Protein AF-A0A6P1BTJ8-F1 (afdb_monomer)

Radius of gyration: 11.95 Å; Cα contacts (8 Å, |Δi|>4): 5; chains: 1; bounding box: 28×14×34 Å

InterPro domains:
  IPR011008 Dimeric alpha-beta barrel [SSF54909] 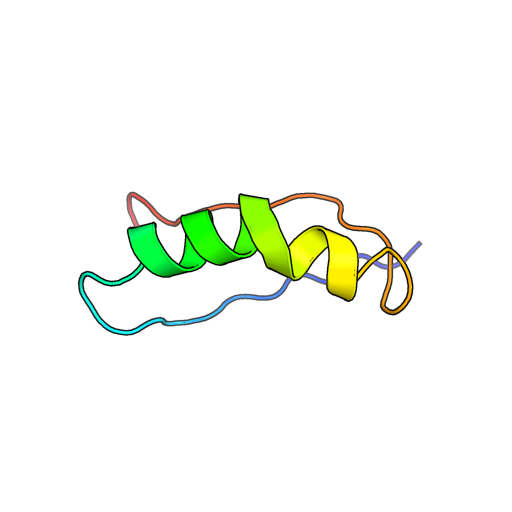(1-46)
  IPR012577 NIPSNAP [PF07978] (3-46)

Solvent-accessible surface area (backbone atoms only — not comparable to full-atom values): 3419 Å² total; per-residue (Å²): 140,87,86,88,87,85,86,82,90,72,64,89,93,42,62,66,59,52,52,50,44,43,76,74,50,47,51,74,74,49,54,62,83,81,53,78,86,88,81,86,86,80,87,90,78,133

pLDDT: mean 95.13, std 3.22, range [79.88, 98.12]

Organism: NCBI:txid2594946

Structure (mmCIF, N/CA/C/O backbone):
data_AF-A0A6P1BTJ8-F1
#
_entry.id   AF-A0A6P1BTJ8-F1
#
loop_
_atom_site.group_PDB
_atom_site.id
_atom_site.type_symbol
_atom_site.label_atom_id
_atom_site.label_alt_id
_atom_site.label_comp_id
_atom_site.label_asym_id
_atom_site.label_entity_id
_atom_site.label_seq_id
_atom_site.pdbx_PDB_ins_code
_atom_site.Cartn_x
_atom_site.Cartn_y
_atom_site.Cartn_z
_atom_site.occupancy
_atom_site.B_iso_or_equiv
_atom_site.auth_seq_id
_atom_site.auth_comp_id
_atom_site.auth_asym_id
_atom_site.auth_atom_id
_atom_site.pdbx_PDB_model_num
ATOM 1 N N . MET A 1 1 ? -4.288 3.547 -23.769 1.00 79.88 1 MET A N 1
ATOM 2 C CA . MET A 1 1 ? -3.677 3.295 -22.448 1.00 79.88 1 MET A CA 1
ATOM 3 C C . MET A 1 1 ? -4.730 2.616 -21.592 1.00 79.88 1 MET A C 1
ATOM 5 O O . MET A 1 1 ? -5.852 3.105 -21.592 1.00 79.88 1 MET A O 1
ATOM 9 N N . ILE A 1 2 ? -4.419 1.482 -20.963 1.00 91.62 2 ILE A N 1
ATOM 10 C CA . ILE A 1 2 ? -5.358 0.748 -20.098 1.00 91.62 2 ILE A CA 1
ATOM 11 C C . ILE A 1 2 ? -4.852 0.881 -18.665 1.00 91.62 2 ILE A C 1
ATOM 13 O O . ILE A 1 2 ? -3.661 0.700 -18.427 1.00 91.62 2 ILE A O 1
ATOM 17 N N . TYR A 1 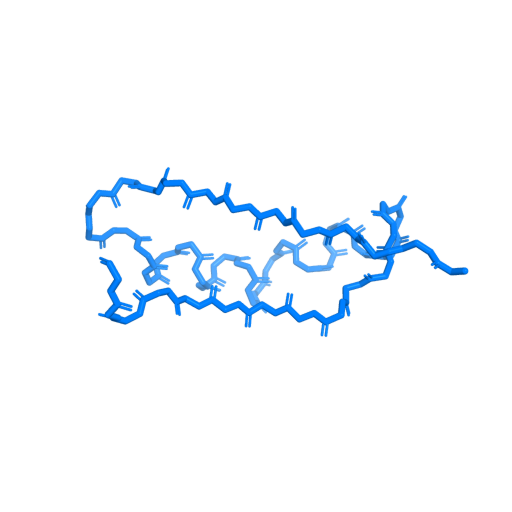3 ? -5.751 1.204 -17.739 1.00 95.12 3 TYR A N 1
ATOM 18 C CA . TYR A 1 3 ? -5.451 1.296 -16.314 1.00 95.12 3 TYR A CA 1
ATOM 19 C C . TYR A 1 3 ? -6.002 0.069 -15.592 1.00 95.12 3 TYR A C 1
ATOM 21 O O . TYR A 1 3 ? -7.166 -0.286 -15.770 1.00 95.12 3 TYR A O 1
ATOM 29 N N . GLU A 1 4 ? -5.161 -0.571 -14.781 1.00 95.56 4 GLU A N 1
ATOM 30 C CA . GLU A 1 4 ? -5.548 -1.692 -13.926 1.00 95.56 4 GLU A CA 1
ATOM 31 C C . GLU A 1 4 ? -5.783 -1.189 -12.496 1.00 95.56 4 GLU A C 1
ATOM 33 O O . GLU A 1 4 ? -4.879 -0.628 -11.875 1.00 95.56 4 GLU A O 1
ATOM 38 N N . LEU A 1 5 ? -6.986 -1.418 -11.961 1.00 96.62 5 LEU A N 1
ATOM 39 C CA . LEU A 1 5 ? -7.310 -1.174 -10.556 1.00 96.62 5 LEU A CA 1
ATOM 40 C C . LEU A 1 5 ? -7.425 -2.510 -9.823 1.00 96.62 5 LEU A C 1
ATOM 42 O O . LEU A 1 5 ? -8.189 -3.386 -10.229 1.00 96.62 5 LEU A O 1
ATOM 46 N N . ARG A 1 6 ? -6.674 -2.660 -8.731 1.00 96.19 6 ARG A N 1
ATOM 47 C CA . ARG A 1 6 ? -6.651 -3.875 -7.910 1.00 96.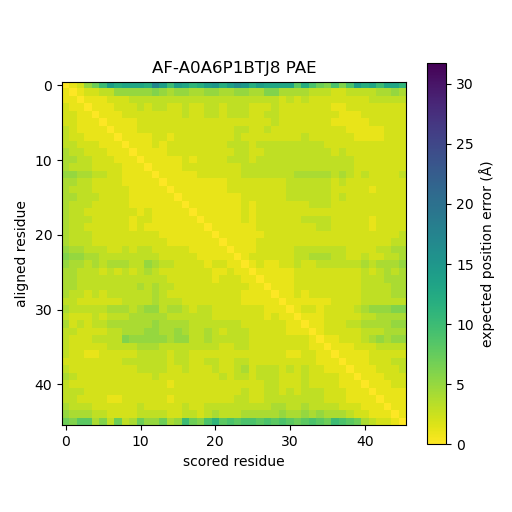19 6 ARG A CA 1
ATOM 48 C C . ARG A 1 6 ? -7.076 -3.538 -6.488 1.00 96.19 6 ARG A C 1
ATOM 50 O O . ARG A 1 6 ? -6.524 -2.620 -5.886 1.00 96.19 6 ARG A O 1
ATOM 57 N N . THR A 1 7 ? -8.000 -4.321 -5.943 1.00 97.25 7 THR A N 1
ATOM 58 C CA . THR A 1 7 ? -8.511 -4.158 -4.577 1.00 97.25 7 THR A CA 1
ATOM 59 C C . THR A 1 7 ? -8.351 -5.465 -3.818 1.00 97.25 7 THR A C 1
ATOM 61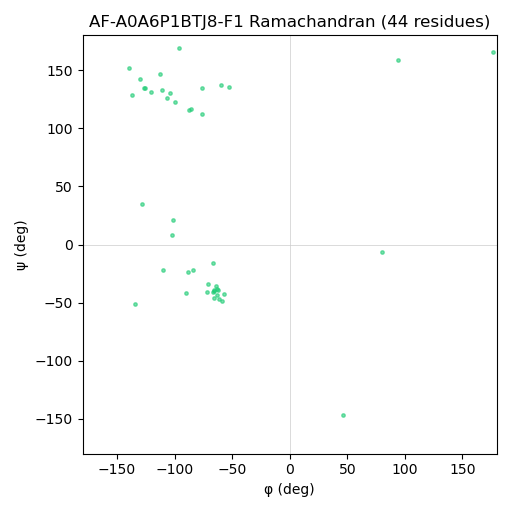 O O . THR A 1 7 ? -8.670 -6.533 -4.341 1.00 97.25 7 THR A O 1
ATOM 64 N N . TYR A 1 8 ? -7.858 -5.385 -2.584 1.00 96.75 8 TYR A N 1
ATOM 65 C CA . TYR A 1 8 ? -7.659 -6.542 -1.718 1.00 96.75 8 TYR A CA 1
ATOM 66 C C . TYR A 1 8 ? -8.342 -6.325 -0.374 1.00 96.75 8 TYR A C 1
ATOM 68 O O . TYR A 1 8 ? -8.158 -5.287 0.259 1.00 96.75 8 TYR A O 1
ATOM 76 N N . THR A 1 9 ? -9.055 -7.344 0.096 1.00 96.56 9 THR A N 1
ATOM 77 C CA . THR A 1 9 ? -9.465 -7.439 1.497 1.00 96.56 9 THR A CA 1
ATOM 78 C C . THR A 1 9 ? -8.348 -8.122 2.268 1.00 96.56 9 THR A C 1
ATOM 80 O O . THR A 1 9 ? -8.012 -9.276 2.002 1.00 96.56 9 THR A O 1
ATOM 83 N N . VAL A 1 10 ? -7.744 -7.400 3.205 1.00 96.44 10 VAL A N 1
ATOM 84 C CA . VAL A 1 10 ? -6.678 -7.933 4.059 1.00 96.44 10 VAL A CA 1
ATOM 85 C C . VAL A 1 10 ? -7.242 -8.420 5.392 1.00 96.44 10 VAL A C 1
ATOM 87 O O . VAL A 1 10 ? -8.400 -8.166 5.729 1.00 96.44 10 VAL A O 1
ATOM 90 N N . ARG A 1 11 ? -6.418 -9.130 6.168 1.00 97.75 11 ARG A N 1
ATOM 91 C CA . ARG A 1 11 ? -6.789 -9.535 7.527 1.00 97.75 11 ARG A CA 1
ATOM 92 C C . ARG A 1 11 ? -7.071 -8.279 8.381 1.00 97.75 11 ARG A C 1
ATOM 94 O O . ARG A 1 11 ? -6.308 -7.313 8.305 1.00 97.75 11 ARG A O 1
ATOM 101 N N . PRO A 1 12 ? -8.131 -8.268 9.211 1.00 97.50 12 PRO A N 1
AT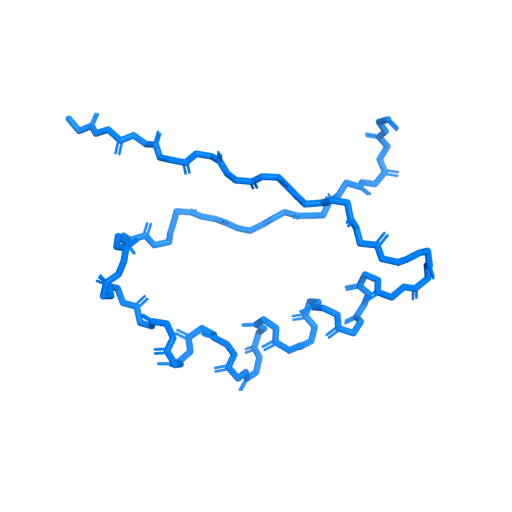OM 102 C CA . PRO A 1 12 ? -8.403 -7.146 10.105 1.00 97.50 12 PRO A CA 1
ATOM 1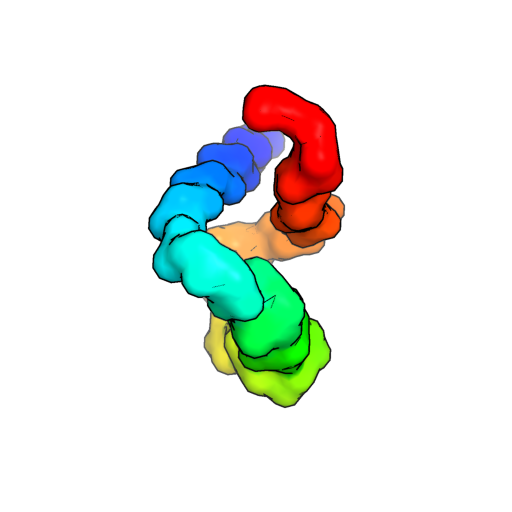03 C C . PRO A 1 12 ? -7.190 -6.791 10.976 1.00 97.50 12 PRO A C 1
ATOM 105 O O . PRO A 1 12 ? -6.524 -7.677 11.509 1.00 97.50 12 PRO A O 1
ATOM 108 N N . GLY A 1 13 ? -6.895 -5.495 11.097 1.00 97.19 13 GLY A N 1
ATOM 109 C CA . GLY A 1 13 ? -5.769 -4.980 11.884 1.00 97.19 13 GLY A CA 1
ATOM 110 C C . GLY A 1 13 ? -4.391 -5.054 11.211 1.00 97.19 13 GLY A C 1
ATOM 111 O O . GLY A 1 13 ? -3.448 -4.483 11.745 1.00 97.19 13 GLY A O 1
ATOM 112 N N . THR A 1 14 ? -4.248 -5.681 10.034 1.00 98.12 14 THR A N 1
ATOM 113 C CA . THR A 1 14 ? -2.929 -5.864 9.385 1.00 98.12 14 THR A CA 1
ATOM 114 C C . THR A 1 14 ? -2.650 -4.898 8.230 1.00 98.12 14 THR A C 1
ATOM 116 O O . THR A 1 14 ? -1.654 -5.056 7.523 1.00 98.12 14 THR A O 1
ATOM 119 N N . VAL A 1 15 ? -3.504 -3.891 8.001 1.00 97.44 15 VAL A N 1
ATOM 120 C CA . VAL A 1 15 ? -3.306 -2.898 6.921 1.00 97.44 15 VAL A CA 1
ATOM 121 C C . VAL A 1 15 ? -1.953 -2.191 7.068 1.00 97.44 15 VAL A C 1
ATOM 123 O O . VAL A 1 15 ? -1.229 -2.052 6.086 1.00 97.44 15 VAL A O 1
ATOM 126 N N . GLY A 1 16 ? -1.561 -1.814 8.291 1.00 96.88 16 GLY A N 1
ATOM 127 C CA . GLY A 1 16 ? -0.283 -1.136 8.541 1.00 96.88 16 GLY A CA 1
ATOM 128 C C . GLY A 1 16 ? 0.944 -1.983 8.181 1.00 96.88 16 GLY A C 1
ATOM 129 O O . GLY A 1 16 ? 1.902 -1.472 7.603 1.00 96.88 16 GLY A O 1
ATOM 130 N N . GLU A 1 17 ? 0.905 -3.290 8.455 1.00 97.38 17 GLU A N 1
ATOM 131 C CA . GLU A 1 17 ? 1.974 -4.223 8.075 1.00 97.38 17 GLU A CA 1
ATOM 132 C C . GLU A 1 17 ? 2.066 -4.377 6.553 1.00 97.38 17 GLU A C 1
ATOM 134 O O . GLU A 1 17 ? 3.165 -4.364 5.998 1.00 97.38 17 GLU A O 1
ATOM 139 N N . MET A 1 18 ? 0.914 -4.455 5.875 1.00 96.62 18 MET A N 1
ATOM 140 C CA . MET A 1 18 ? 0.842 -4.524 4.415 1.00 96.62 18 MET A CA 1
ATOM 141 C C . MET A 1 18 ? 1.438 -3.267 3.772 1.00 96.62 18 MET A C 1
ATOM 143 O O . MET A 1 18 ? 2.285 -3.383 2.888 1.00 96.62 18 MET A O 1
ATOM 147 N N . VAL A 1 19 ? 1.075 -2.076 4.260 1.00 96.38 19 VAL A N 1
ATOM 148 C CA . VAL A 1 19 ? 1.622 -0.804 3.762 1.00 96.38 19 VAL A CA 1
ATOM 149 C C . VAL A 1 19 ? 3.126 -0.717 4.002 1.00 96.38 19 VAL A C 1
ATOM 151 O O . VAL A 1 19 ? 3.861 -0.337 3.093 1.00 96.38 19 VAL A O 1
ATOM 154 N N . LYS A 1 20 ? 3.605 -1.117 5.188 1.00 97.62 20 LYS A N 1
ATOM 155 C CA . LYS A 1 20 ? 5.040 -1.154 5.493 1.00 97.62 20 LYS A CA 1
ATOM 156 C C . LYS A 1 20 ? 5.785 -2.068 4.520 1.00 97.62 20 LYS A C 1
ATOM 158 O O . LYS A 1 20 ? 6.779 -1.653 3.943 1.00 97.62 20 LYS A O 1
ATOM 163 N N . ALA A 1 21 ? 5.293 -3.285 4.294 1.00 96.75 21 ALA A N 1
ATOM 164 C CA . ALA A 1 21 ? 5.907 -4.209 3.344 1.00 96.75 21 ALA A CA 1
ATOM 165 C C . ALA A 1 21 ? 5.845 -3.689 1.897 1.00 96.75 21 ALA A C 1
ATOM 167 O O . ALA A 1 21 ? 6.777 -3.913 1.117 1.00 96.75 21 ALA A O 1
ATOM 168 N N . ALA A 1 22 ? 4.767 -2.994 1.522 1.00 95.31 22 ALA A N 1
ATOM 169 C CA . ALA A 1 22 ? 4.622 -2.385 0.206 1.00 9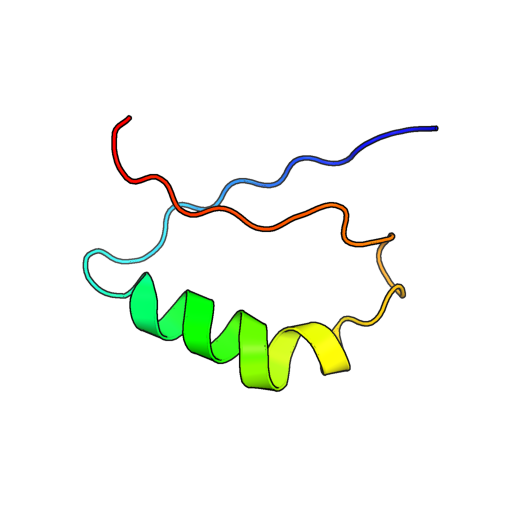5.31 22 ALA A CA 1
ATOM 170 C C . ALA A 1 22 ? 5.643 -1.260 -0.024 1.00 95.31 22 ALA A C 1
ATOM 172 O O . ALA A 1 22 ? 6.215 -1.183 -1.113 1.00 95.31 22 ALA A O 1
ATOM 173 N N . SER A 1 23 ? 5.903 -0.436 0.997 1.00 93.44 23 SER A N 1
ATOM 174 C CA . SER A 1 23 ? 6.791 0.727 0.909 1.00 93.44 23 SER A CA 1
ATOM 175 C C . SER A 1 23 ? 8.276 0.417 1.099 1.00 93.44 23 SER A C 1
ATOM 177 O O . SER A 1 23 ? 9.096 1.207 0.643 1.00 93.44 23 SER A O 1
ATOM 179 N N . THR A 1 24 ? 8.640 -0.700 1.742 1.00 96.25 24 THR A N 1
ATOM 180 C CA . THR A 1 24 ? 10.052 -1.015 2.039 1.00 96.25 24 THR A CA 1
ATOM 181 C C . THR A 1 24 ? 10.643 -2.178 1.251 1.00 96.25 24 THR A C 1
ATOM 183 O O . THR A 1 24 ? 11.862 -2.279 1.177 1.00 96.25 24 THR A O 1
ATOM 186 N N . ILE A 1 25 ? 9.820 -3.092 0.721 1.00 96.12 25 ILE A N 1
ATOM 187 C CA . ILE A 1 25 ? 10.307 -4.332 0.086 1.00 96.12 25 ILE A CA 1
ATOM 188 C C . ILE A 1 25 ? 9.600 -4.581 -1.249 1.00 96.12 25 ILE A C 1
ATOM 190 O O . ILE A 1 25 ? 10.231 -4.819 -2.277 1.00 96.12 25 ILE A O 1
ATOM 194 N N . SER A 1 26 ? 8.267 -4.545 -1.254 1.00 94.81 26 SER A N 1
ATOM 195 C CA . SER A 1 26 ? 7.489 -5.093 -2.372 1.00 94.81 26 SER A CA 1
ATOM 196 C C . SER A 1 26 ? 7.604 -4.255 -3.644 1.00 94.81 26 SER A C 1
ATOM 198 O O . SER A 1 26 ? 7.585 -4.816 -4.740 1.00 94.81 26 SER A O 1
ATOM 200 N N . ARG A 1 27 ? 7.727 -2.923 -3.523 1.00 93.44 27 ARG A N 1
ATOM 201 C CA . ARG A 1 27 ? 7.853 -2.027 -4.682 1.00 93.44 27 ARG A CA 1
ATOM 202 C C . ARG A 1 27 ? 9.127 -2.285 -5.486 1.00 93.44 27 ARG A C 1
ATOM 204 O O . ARG A 1 27 ? 9.060 -2.249 -6.719 1.00 93.44 27 ARG A O 1
ATOM 211 N N . ASP A 1 28 ? 10.230 -2.572 -4.803 1.00 94.44 28 ASP A N 1
ATOM 212 C CA . ASP A 1 28 ? 11.530 -2.836 -5.425 1.00 94.44 28 ASP A CA 1
ATOM 213 C C . ASP A 1 28 ? 11.533 -4.191 -6.135 1.00 94.44 28 ASP A C 1
ATOM 215 O O . ASP A 1 28 ? 11.996 -4.297 -7.267 1.00 94.44 28 ASP A O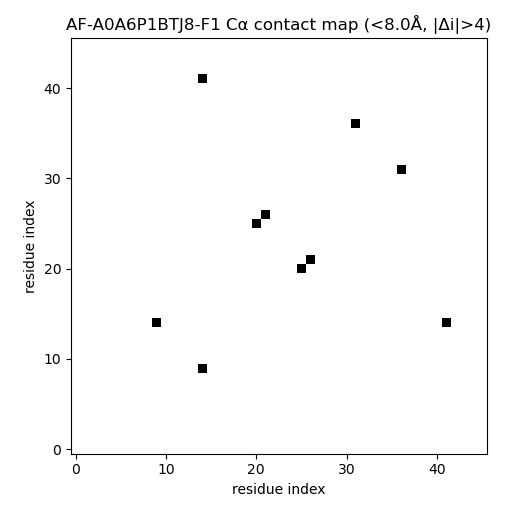 1
ATOM 219 N N . ILE A 1 29 ? 10.923 -5.212 -5.520 1.00 96.50 29 ILE A N 1
ATOM 220 C CA . ILE A 1 29 ? 10.779 -6.545 -6.126 1.00 96.50 29 ILE A CA 1
ATOM 221 C C . ILE A 1 29 ? 9.864 -6.498 -7.356 1.00 96.50 29 ILE A C 1
ATOM 223 O O . ILE A 1 29 ? 10.173 -7.085 -8.392 1.00 96.50 29 ILE A O 1
ATOM 227 N N . ARG A 1 30 ? 8.711 -5.824 -7.246 1.00 94.56 30 ARG A N 1
ATOM 228 C CA . ARG A 1 30 ? 7.729 -5.744 -8.337 1.00 94.56 30 ARG A CA 1
ATOM 229 C C . ARG A 1 30 ? 8.283 -4.965 -9.531 1.00 94.56 30 ARG A C 1
ATOM 231 O O . ARG A 1 30 ? 8.010 -5.349 -10.670 1.00 94.56 30 ARG A O 1
ATOM 238 N N . ALA A 1 31 ? 9.027 -3.887 -9.264 1.00 94.19 31 ALA A N 1
ATOM 239 C CA . ALA A 1 31 ? 9.448 -2.912 -10.264 1.00 94.19 31 ALA A CA 1
ATOM 240 C C . ALA A 1 31 ? 8.260 -2.501 -11.168 1.00 94.19 31 ALA A C 1
ATOM 242 O O . ALA A 1 31 ? 7.111 -2.482 -10.719 1.00 94.19 31 ALA A O 1
ATOM 243 N N . ASP A 1 32 ? 8.530 -2.206 -12.438 1.00 95.44 32 ASP A N 1
ATOM 244 C CA . ASP A 1 32 ? 7.496 -1.990 -13.459 1.00 95.44 32 ASP A CA 1
ATOM 245 C C . ASP A 1 32 ? 7.320 -3.233 -14.360 1.00 95.44 32 ASP A C 1
ATOM 247 O O . ASP A 1 32 ? 6.776 -3.153 -15.459 1.00 95.44 32 ASP A O 1
ATOM 251 N N . ASN A 1 33 ? 7.739 -4.413 -13.879 1.00 95.94 33 ASN A N 1
ATOM 252 C CA . ASN A 1 33 ? 7.692 -5.680 -14.629 1.00 95.94 33 ASN A CA 1
ATOM 253 C C . ASN A 1 33 ? 6.260 -6.174 -14.907 1.00 95.94 33 ASN A C 1
ATOM 255 O O . ASN A 1 33 ? 6.050 -7.041 -15.750 1.00 95.94 33 ASN A O 1
ATOM 259 N N . PHE A 1 34 ? 5.272 -5.630 -14.191 1.00 92.25 34 PHE A N 1
ATOM 260 C CA . PHE A 1 34 ? 3.861 -6.023 -14.258 1.00 92.25 34 PHE A CA 1
ATOM 261 C C . PHE A 1 34 ? 2.948 -4.810 -14.479 1.00 92.25 34 PHE A C 1
ATOM 263 O O . PHE A 1 34 ? 1.856 -4.735 -13.915 1.00 92.25 34 PHE A O 1
ATOM 270 N N . GLY A 1 35 ? 3.433 -3.829 -15.240 1.00 92.44 35 GLY A N 1
ATOM 271 C CA . GLY A 1 35 ? 2.779 -2.538 -15.427 1.00 92.44 35 GLY A CA 1
ATOM 272 C C . GLY A 1 35 ? 3.283 -1.477 -14.450 1.00 92.44 35 GLY A C 1
ATOM 273 O O . GLY A 1 35 ? 3.836 -1.783 -13.390 1.00 92.44 35 GLY A O 1
ATOM 274 N N . LYS A 1 36 ? 3.082 -0.214 -14.832 1.00 94.50 36 LYS A N 1
ATOM 275 C CA . LYS A 1 36 ? 3.504 0.954 -14.059 1.00 94.50 36 LYS A CA 1
ATOM 276 C C . LYS A 1 36 ? 2.563 1.184 -12.877 1.00 94.50 36 LYS A C 1
ATOM 278 O O . LYS A 1 36 ? 1.344 1.128 -13.023 1.00 94.50 36 LYS A O 1
ATOM 283 N N . LEU A 1 37 ? 3.132 1.440 -11.700 1.00 94.81 37 LEU A N 1
ATOM 284 C CA . LEU A 1 37 ? 2.351 1.796 -10.518 1.00 94.81 37 LEU A CA 1
ATOM 285 C C . LEU A 1 37 ? 1.878 3.251 -10.617 1.00 94.81 37 LEU A C 1
ATOM 287 O O . LEU A 1 37 ? 2.688 4.169 -10.511 1.00 94.81 37 LEU A O 1
ATOM 291 N N . GLU A 1 38 ? 0.570 3.441 -10.771 1.00 95.56 38 GLU A N 1
ATOM 292 C CA . GLU A 1 38 ? -0.053 4.773 -10.804 1.00 95.56 38 GLU A CA 1
ATOM 293 C C . GLU A 1 38 ? -0.444 5.278 -9.406 1.00 95.56 38 GLU A C 1
ATOM 295 O O . GLU A 1 38 ? -0.514 6.482 -9.176 1.00 95.56 38 GLU A O 1
ATOM 300 N N . GLY A 1 39 ? -0.657 4.376 -8.443 1.00 94.50 39 GLY A N 1
ATOM 301 C CA . GLY A 1 39 ? -0.895 4.768 -7.059 1.00 94.50 39 GLY A CA 1
ATOM 302 C C . GLY A 1 39 ? -1.205 3.611 -6.119 1.00 94.50 39 GLY A C 1
ATOM 303 O O . GLY A 1 39 ? -1.502 2.491 -6.541 1.00 94.50 39 GLY A O 1
ATOM 304 N N . TYR A 1 40 ? -1.122 3.917 -4.825 1.00 95.56 40 TYR A N 1
ATOM 305 C CA . TYR A 1 40 ? -1.557 3.056 -3.734 1.00 95.56 40 TYR A CA 1
ATOM 306 C C . TYR A 1 40 ? -2.455 3.831 -2.782 1.00 95.56 40 TYR A C 1
ATOM 308 O O . TYR A 1 40 ? -2.201 4.997 -2.482 1.00 95.56 40 TYR A O 1
ATOM 316 N N . TRP A 1 41 ? -3.478 3.145 -2.281 1.00 96.12 41 TRP A N 1
ATOM 317 C CA . TRP A 1 41 ? -4.470 3.702 -1.374 1.00 96.12 41 TRP A CA 1
ATOM 318 C C . TRP A 1 41 ? -4.816 2.684 -0.294 1.00 96.12 41 TRP A C 1
ATOM 320 O O . TRP A 1 41 ? -4.753 1.474 -0.521 1.00 96.12 41 TRP A O 1
ATOM 330 N N . ILE A 1 42 ? -5.212 3.199 0.864 1.00 96.62 42 ILE A N 1
ATOM 331 C CA . ILE A 1 42 ? -5.912 2.447 1.902 1.00 96.62 42 ILE A CA 1
ATOM 332 C C . ILE A 1 42 ? -7.333 2.996 2.015 1.00 96.62 42 ILE A C 1
ATOM 334 O O . ILE A 1 42 ? -7.558 4.188 1.799 1.00 96.62 42 ILE A O 1
ATOM 338 N N . THR A 1 43 ? -8.290 2.132 2.335 1.00 96.50 43 THR A N 1
ATOM 339 C CA . THR A 1 43 ? -9.671 2.548 2.590 1.00 96.50 43 THR A CA 1
ATOM 340 C C . THR A 1 43 ? -9.804 2.965 4.049 1.00 96.50 43 THR A C 1
ATOM 342 O O . THR A 1 43 ? -9.629 2.133 4.933 1.00 96.50 43 THR A O 1
ATOM 345 N N . GLU A 1 44 ? -10.113 4.240 4.284 1.00 95.81 44 GLU A N 1
ATOM 346 C CA . GLU A 1 44 ? -10.393 4.777 5.626 1.00 95.81 44 GLU A CA 1
ATOM 347 C C . GLU A 1 44 ? -11.886 4.678 5.973 1.00 95.81 44 GLU A C 1
ATOM 349 O O . GLU A 1 44 ? -12.258 4.305 7.081 1.00 95.81 44 GLU A O 1
ATOM 354 N N . ILE A 1 45 ? -12.754 4.986 5.004 1.00 95.50 45 ILE A N 1
ATOM 355 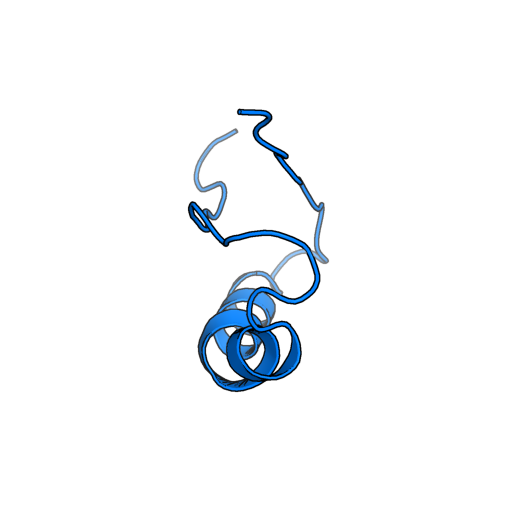C CA . ILE A 1 45 ? -14.215 4.933 5.128 1.00 95.50 45 ILE A CA 1
ATOM 356 C C . ILE A 1 45 ? -14.766 4.297 3.848 1.00 95.50 45 ILE A C 1
ATOM 358 O O . ILE A 1 45 ? -14.413 4.742 2.753 1.00 95.50 45 ILE A O 1
ATOM 362 N N . GLY A 1 46 ? -15.616 3.274 3.978 1.00 83.62 46 GLY A N 1
ATOM 363 C CA . GLY A 1 46 ? -16.226 2.550 2.857 1.00 83.62 46 GLY A CA 1
ATOM 364 C C . GLY A 1 46 ? -16.899 1.255 3.276 1.00 83.62 46 GLY A C 1
ATOM 365 O O . GLY A 1 46 ? -16.493 0.698 4.319 1.00 83.62 46 GLY A O 1
#

Secondary structure (DSSP, 8-state):
--------PPPTT-HHHHHHHIIIIIHHHHTTBTB--------S--

Foldseek 3Di:
DDDDDDDDDDDPPCVVVVVVCVVPPVCVVPPCVPHDDPDDDDDPDD

Sequence (46 aa):
MIYELRTYTVRPGTVGEMVKAASTISRDIRADNFGKLEGYWITEIG

Mean predicted aligned error: 2.53 Å